Protein AF-A0A7T8INV9-F1 (afdb_monomer_lite)

Radius of gyration: 16.26 Å; chains: 1; bounding box: 52×33×41 Å

Structure (mmCIF, N/CA/C/O backbone):
data_AF-A0A7T8INV9-F1
#
_entry.id   AF-A0A7T8INV9-F1
#
loop_
_atom_site.group_PDB
_atom_site.id
_atom_site.type_symbol
_atom_site.label_atom_id
_atom_site.label_alt_id
_atom_site.label_comp_id
_atom_site.label_asym_id
_atom_site.label_entity_id
_atom_site.label_seq_id
_atom_site.pdbx_PDB_ins_code
_atom_site.Cartn_x
_atom_site.Cartn_y
_atom_site.Cartn_z
_atom_site.occupancy
_atom_site.B_iso_or_equiv
_atom_site.auth_seq_id
_atom_site.auth_comp_id
_atom_site.auth_asym_id
_atom_site.auth_atom_id
_atom_site.pdbx_PDB_model_num
ATOM 1 N N . MET A 1 1 ? 38.144 -16.882 7.938 1.00 39.50 1 MET A N 1
ATOM 2 C CA . MET A 1 1 ? 36.898 -16.845 7.141 1.00 39.50 1 MET A CA 1
ATOM 3 C C . MET A 1 1 ? 36.079 -15.643 7.606 1.00 39.50 1 MET A C 1
ATOM 5 O O . MET A 1 1 ? 35.525 -15.679 8.697 1.00 39.50 1 MET A O 1
ATOM 9 N N . ILE A 1 2 ? 36.119 -14.528 6.873 1.00 41.41 2 ILE A N 1
ATOM 10 C CA . ILE A 1 2 ? 35.460 -13.273 7.273 1.00 41.41 2 ILE A CA 1
ATOM 11 C C . ILE A 1 2 ? 33.988 -13.358 6.851 1.00 41.41 2 ILE A C 1
ATOM 13 O O . ILE A 1 2 ? 33.692 -13.524 5.671 1.00 41.41 2 ILE A O 1
ATOM 17 N N . LYS A 1 3 ? 33.064 -13.285 7.818 1.00 44.56 3 LYS A N 1
ATOM 18 C CA . LYS A 1 3 ? 31.623 -13.152 7.557 1.00 44.56 3 LYS A CA 1
ATOM 19 C C . LYS A 1 3 ? 31.388 -11.817 6.845 1.00 44.56 3 LYS A C 1
ATOM 21 O O . LYS A 1 3 ? 31.522 -10.768 7.473 1.00 44.56 3 LYS A O 1
ATOM 26 N N . ASN A 1 4 ? 31.007 -11.854 5.568 1.00 44.94 4 ASN A N 1
ATOM 27 C CA . ASN A 1 4 ? 30.421 -10.703 4.883 1.00 44.94 4 ASN A CA 1
ATOM 28 C C . ASN A 1 4 ? 29.145 -10.299 5.637 1.00 44.94 4 ASN A C 1
ATOM 30 O O . ASN A 1 4 ? 28.094 -10.917 5.478 1.00 44.94 4 ASN A O 1
ATOM 34 N N . LYS A 1 5 ? 29.238 -9.279 6.496 1.00 50.62 5 LYS A N 1
ATOM 35 C CA . LYS A 1 5 ? 28.058 -8.575 7.002 1.00 50.62 5 LYS A CA 1
ATOM 36 C C . LYS A 1 5 ? 27.440 -7.869 5.798 1.00 50.62 5 LYS A C 1
ATOM 38 O O . LYS A 1 5 ? 28.068 -6.979 5.231 1.00 50.62 5 LYS A O 1
ATOM 43 N N . GLY A 1 6 ? 26.260 -8.320 5.372 1.00 48.41 6 GLY A N 1
ATOM 44 C CA . GLY A 1 6 ? 25.528 -7.719 4.260 1.00 48.41 6 GLY A CA 1
ATOM 45 C C . GLY A 1 6 ? 25.433 -6.203 4.431 1.00 48.41 6 GLY A C 1
ATOM 46 O O . GLY A 1 6 ? 25.227 -5.702 5.535 1.00 48.41 6 GLY A O 1
ATOM 47 N N . ASN A 1 7 ? 25.642 -5.465 3.344 1.00 48.03 7 ASN A N 1
ATOM 48 C CA . ASN A 1 7 ? 25.582 -4.010 3.341 1.00 48.03 7 ASN A CA 1
ATOM 49 C C . ASN A 1 7 ? 24.121 -3.572 3.559 1.00 48.03 7 ASN A C 1
ATOM 51 O O . ASN A 1 7 ? 23.345 -3.532 2.613 1.00 48.03 7 ASN A O 1
ATOM 55 N N . LEU A 1 8 ? 23.735 -3.285 4.808 1.00 50.88 8 LEU A N 1
ATOM 56 C CA . LEU A 1 8 ? 22.359 -2.937 5.212 1.00 50.88 8 LEU A CA 1
ATOM 57 C C . LEU A 1 8 ? 21.914 -1.536 4.753 1.00 50.88 8 LEU A C 1
ATOM 59 O O . LEU A 1 8 ? 20.748 -1.176 4.899 1.00 50.88 8 LEU A O 1
ATOM 63 N N . LYS A 1 9 ? 22.818 -0.731 4.179 1.00 52.31 9 LYS A N 1
ATOM 64 C CA . LYS A 1 9 ? 22.540 0.655 3.763 1.00 52.31 9 LYS A CA 1
ATOM 65 C C . LYS A 1 9 ? 21.305 0.811 2.850 1.00 52.31 9 LYS A C 1
ATOM 67 O O . LYS A 1 9 ? 20.525 1.724 3.116 1.00 52.31 9 LYS A O 1
ATOM 72 N N . PRO A 1 10 ? 21.060 -0.043 1.834 1.00 53.25 10 PRO A N 1
ATOM 73 C CA . PRO A 1 10 ? 19.863 0.064 0.996 1.00 53.25 10 PRO A CA 1
ATOM 74 C C . PRO A 1 10 ? 18.574 -0.247 1.767 1.00 53.25 10 PRO A C 1
ATOM 76 O O . PRO A 1 10 ? 17.573 0.440 1.582 1.00 53.25 10 PRO A O 1
ATOM 79 N N . ALA A 1 11 ? 18.615 -1.228 2.677 1.00 53.69 11 ALA A N 1
ATOM 80 C CA . ALA A 1 1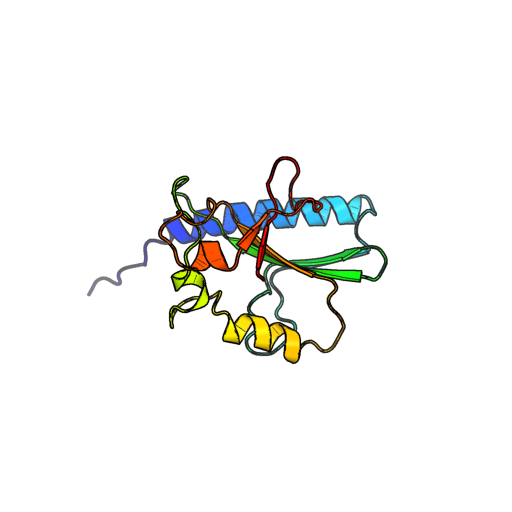1 ? 17.474 -1.577 3.523 1.00 53.69 11 ALA A CA 1
ATOM 81 C C . ALA A 1 11 ? 17.091 -0.405 4.439 1.00 53.69 11 ALA A C 1
ATOM 83 O O . ALA A 1 11 ? 15.918 -0.060 4.534 1.00 53.69 11 ALA A O 1
ATOM 84 N N . HIS A 1 12 ? 18.078 0.285 5.023 1.00 58.28 12 HIS A N 1
ATOM 85 C CA . HIS A 1 12 ? 17.836 1.456 5.872 1.00 58.28 12 HIS A CA 1
ATOM 86 C C . HIS A 1 12 ? 17.147 2.618 5.141 1.00 58.28 12 HIS A C 1
ATOM 88 O O . HIS A 1 12 ? 16.350 3.323 5.752 1.00 58.28 12 HIS A O 1
ATOM 94 N N . SER A 1 13 ? 17.417 2.827 3.847 1.00 59.75 13 SER A N 1
ATOM 95 C CA . SER A 1 13 ? 16.732 3.880 3.083 1.00 59.75 13 SER A CA 1
ATOM 96 C C . SER A 1 13 ? 15.272 3.531 2.797 1.00 59.75 13 SER A C 1
ATOM 98 O O . SER A 1 13 ? 14.436 4.433 2.782 1.00 59.75 13 SER A O 1
ATOM 100 N N . GLY A 1 14 ? 14.975 2.245 2.584 1.00 61.47 14 GLY A N 1
ATOM 101 C CA . GLY A 1 14 ? 13.611 1.743 2.423 1.00 61.47 14 GLY A CA 1
ATOM 102 C C . GLY A 1 14 ? 12.749 2.044 3.647 1.00 61.47 14 GLY A C 1
ATOM 103 O O . GLY A 1 14 ? 11.704 2.684 3.520 1.00 61.47 14 GLY A O 1
ATOM 104 N N . TYR A 1 15 ? 13.256 1.678 4.832 1.00 72.44 15 TYR A N 1
ATOM 105 C CA . TYR A 1 15 ? 12.558 1.871 6.107 1.00 72.44 15 TYR A CA 1
ATOM 106 C C . TYR A 1 15 ? 12.221 3.333 6.392 1.00 72.44 15 TYR A C 1
ATOM 108 O O . TYR A 1 15 ? 11.117 3.614 6.830 1.00 72.44 15 TYR A O 1
ATOM 116 N N . ARG A 1 16 ? 13.086 4.293 6.033 1.00 82.44 16 ARG A N 1
ATOM 117 C CA . ARG A 1 16 ? 12.795 5.718 6.280 1.00 82.44 16 ARG A CA 1
ATOM 118 C C . ARG A 1 16 ? 11.495 6.194 5.632 1.00 82.44 16 ARG A C 1
ATOM 120 O O . ARG A 1 16 ? 10.789 7.002 6.225 1.00 82.44 16 ARG A O 1
ATOM 127 N N . TYR A 1 17 ? 11.193 5.743 4.414 1.00 85.06 17 TYR A N 1
ATOM 128 C CA . TYR A 1 17 ? 9.967 6.166 3.733 1.00 85.06 17 TYR A CA 1
ATOM 129 C C . TYR A 1 17 ? 8.729 5.518 4.361 1.00 85.06 17 TYR A C 1
ATOM 131 O O . TYR A 1 17 ? 7.716 6.188 4.549 1.00 85.06 17 TYR A O 1
ATOM 139 N N . GLN A 1 18 ? 8.838 4.245 4.751 1.00 87.75 18 GLN A N 1
ATOM 140 C CA . GLN A 1 18 ? 7.801 3.555 5.515 1.00 87.75 18 GLN A CA 1
ATOM 141 C C . GLN A 1 18 ? 7.568 4.223 6.875 1.00 87.75 18 GLN A C 1
ATOM 143 O O . GLN A 1 18 ? 6.424 4.482 7.224 1.00 87.75 18 GLN A O 1
ATOM 148 N N . ASP A 1 19 ? 8.624 4.597 7.597 1.00 91.00 19 ASP A N 1
ATOM 149 C CA . ASP A 1 19 ? 8.533 5.283 8.889 1.00 91.00 19 ASP A CA 1
ATOM 150 C C . ASP A 1 19 ? 7.826 6.637 8.764 1.00 91.00 19 ASP A C 1
ATOM 152 O O . ASP A 1 19 ? 6.958 6.959 9.571 1.00 91.00 19 ASP A O 1
ATOM 156 N N . ILE A 1 20 ? 8.156 7.427 7.733 1.00 91.19 20 ILE A N 1
ATOM 157 C CA . ILE A 1 20 ? 7.499 8.719 7.470 1.00 91.19 20 ILE A CA 1
ATOM 158 C C . ILE A 1 20 ? 6.018 8.516 7.138 1.00 91.19 20 ILE A C 1
ATOM 160 O O . ILE A 1 20 ? 5.164 9.224 7.673 1.00 91.19 20 ILE A O 1
ATOM 164 N N . ALA A 1 21 ? 5.706 7.544 6.280 1.00 91.69 21 ALA A N 1
ATOM 165 C CA . ALA A 1 21 ? 4.334 7.205 5.931 1.00 91.69 21 ALA A CA 1
ATOM 166 C C . ALA A 1 21 ? 3.533 6.763 7.165 1.00 91.69 21 ALA A C 1
ATOM 168 O O . ALA A 1 21 ? 2.435 7.261 7.408 1.00 91.69 21 ALA A O 1
ATOM 169 N N . THR A 1 22 ? 4.108 5.892 7.989 1.00 94.50 22 THR A N 1
ATOM 170 C CA . THR A 1 22 ? 3.528 5.450 9.258 1.00 94.50 22 THR A CA 1
ATOM 171 C C . THR A 1 22 ? 3.303 6.626 10.204 1.00 94.50 22 THR A C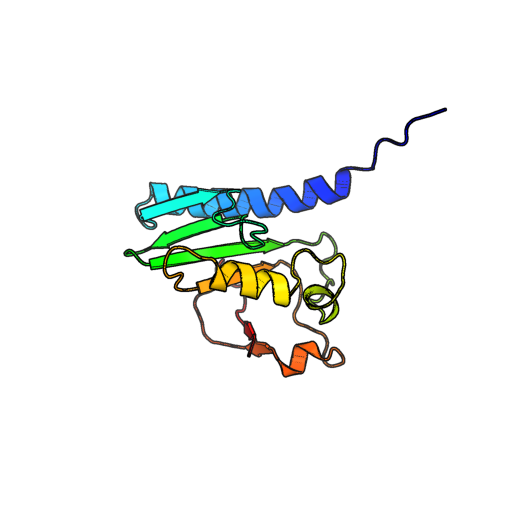 1
ATOM 173 O O . THR A 1 22 ? 2.198 6.795 10.717 1.00 94.50 22 THR A O 1
ATOM 176 N N . ALA A 1 23 ? 4.309 7.484 10.400 1.00 95.38 23 ALA A N 1
ATOM 177 C CA . ALA A 1 23 ? 4.202 8.663 11.254 1.00 95.38 23 ALA A CA 1
ATOM 178 C C . ALA A 1 23 ? 3.076 9.598 10.793 1.00 95.38 23 ALA A C 1
ATOM 180 O O . ALA A 1 23 ? 2.309 10.081 11.624 1.00 95.38 23 ALA A O 1
ATOM 181 N N . HIS A 1 24 ? 2.924 9.799 9.479 1.00 94.62 24 HIS A N 1
ATOM 182 C CA . HIS A 1 24 ? 1.813 10.561 8.915 1.00 94.62 24 HIS A CA 1
ATOM 183 C C . HIS A 1 24 ? 0.458 9.992 9.362 1.00 94.62 24 HIS A C 1
ATOM 185 O O . HIS A 1 24 ? -0.346 10.730 9.928 1.00 94.62 24 HIS A O 1
ATOM 191 N N . PHE A 1 25 ? 0.208 8.691 9.183 1.00 95.81 25 PHE A N 1
ATOM 192 C CA . PHE A 1 25 ? -1.079 8.092 9.563 1.00 95.81 25 PHE A CA 1
ATOM 193 C C . PHE A 1 25 ? -1.312 8.052 11.075 1.00 95.81 25 PHE A C 1
ATOM 195 O O . PHE A 1 25 ? -2.437 8.280 11.518 1.00 95.81 25 PHE A O 1
ATOM 202 N N . LEU A 1 26 ? -0.266 7.854 11.881 1.00 96.56 26 LEU A N 1
ATOM 203 C CA . LEU A 1 26 ? -0.370 7.969 13.338 1.00 96.56 26 LEU A CA 1
ATOM 204 C C . LEU A 1 26 ? -0.784 9.384 13.764 1.00 96.56 26 LEU A C 1
ATOM 206 O O . LEU A 1 26 ? -1.663 9.533 14.610 1.00 96.56 26 LEU A O 1
ATOM 210 N N . ILE A 1 27 ? -0.225 10.426 13.138 1.00 96.38 27 ILE A N 1
ATOM 211 C CA . ILE A 1 27 ? -0.647 11.814 13.374 1.00 96.38 27 ILE A CA 1
ATOM 212 C C . ILE A 1 27 ? -2.109 12.012 12.958 1.00 96.38 27 ILE A C 1
ATOM 214 O O . ILE A 1 27 ? -2.875 12.588 13.727 1.00 96.38 27 ILE A O 1
ATOM 218 N N . GLN A 1 28 ? -2.532 11.507 11.792 1.00 95.19 28 GLN A N 1
ATOM 219 C CA . GLN A 1 28 ? -3.942 11.594 11.380 1.00 95.19 28 GLN A CA 1
ATOM 220 C C . GLN A 1 28 ? -4.875 10.901 12.391 1.00 95.19 28 GLN A C 1
ATOM 222 O O . GLN A 1 28 ? -5.956 11.416 12.677 1.00 95.19 28 GLN A O 1
ATOM 227 N N . SER A 1 29 ? -4.449 9.782 12.985 1.00 95.69 29 SER A N 1
ATOM 228 C CA . SER A 1 29 ? -5.197 9.101 14.047 1.00 95.69 29 SER A CA 1
ATOM 229 C C . SER A 1 29 ? -5.286 9.933 15.330 1.00 95.69 29 SER A C 1
ATOM 231 O O . SER A 1 29 ? -6.379 10.091 15.865 1.00 95.69 29 SER A O 1
ATOM 233 N N . ILE A 1 30 ? -4.185 10.551 15.779 1.00 96.62 30 ILE A N 1
ATOM 234 C CA . ILE A 1 30 ? -4.179 11.465 16.941 1.00 96.62 30 ILE A CA 1
ATOM 235 C C . ILE A 1 30 ? -5.115 12.661 16.715 1.00 96.62 30 ILE A C 1
ATOM 237 O O . ILE A 1 30 ? -5.791 13.105 17.639 1.00 96.62 30 ILE A O 1
ATOM 241 N N . LEU A 1 31 ? -5.186 13.165 15.481 1.00 96.44 31 LEU A N 1
ATOM 242 C CA . LEU A 1 31 ? -6.089 14.250 15.087 1.00 96.44 31 LEU A CA 1
ATOM 243 C C . LEU A 1 31 ? -7.552 13.802 14.905 1.00 96.44 31 LEU A C 1
ATOM 245 O O . LEU A 1 31 ? -8.386 14.619 14.519 1.00 96.44 31 LEU A O 1
ATOM 249 N N . GLY A 1 32 ? -7.876 12.527 15.144 1.00 94.56 32 GLY A N 1
ATOM 250 C CA . GLY A 1 32 ? -9.232 11.986 15.021 1.00 94.56 32 GLY A CA 1
ATOM 251 C C . GLY A 1 32 ? -9.716 11.784 13.582 1.00 94.56 32 GLY A C 1
ATOM 252 O O . GLY A 1 32 ? -10.906 11.584 13.362 1.00 94.56 32 GLY A O 1
ATOM 253 N N . LYS A 1 33 ? -8.820 11.834 12.590 1.00 93.62 33 LYS A N 1
ATOM 254 C CA . LYS A 1 33 ? -9.153 11.637 11.166 1.00 93.62 33 LYS A CA 1
ATOM 255 C C . LYS A 1 33 ? -9.125 10.169 10.735 1.00 93.62 33 LYS A C 1
ATOM 257 O O . LYS A 1 33 ? -9.662 9.825 9.686 1.00 93.62 33 LYS A O 1
ATOM 262 N N . CYS A 1 34 ? -8.511 9.303 11.539 1.00 94.25 34 CYS A N 1
ATOM 263 C CA . CYS A 1 34 ? -8.527 7.853 11.361 1.00 94.25 34 CYS A CA 1
ATOM 264 C C . CYS A 1 34 ? -9.000 7.197 12.659 1.00 94.25 34 CYS A C 1
ATOM 266 O O . CYS A 1 34 ? -8.552 7.585 13.737 1.00 94.25 34 CYS A O 1
ATOM 268 N N . GLY A 1 35 ? -9.863 6.187 12.553 1.00 95.25 35 GLY A N 1
ATOM 269 C CA . GLY A 1 35 ? -10.359 5.431 13.704 1.00 95.25 35 GLY A CA 1
ATOM 270 C C . GLY A 1 35 ? -9.283 4.539 14.323 1.00 95.25 35 GLY A C 1
ATOM 271 O O . GLY A 1 35 ? -9.132 4.503 15.540 1.00 95.25 35 GLY A O 1
ATOM 272 N N . SER A 1 36 ? -8.491 3.859 13.492 1.00 96.12 36 SER A N 1
ATOM 273 C CA . SER A 1 36 ? -7.358 3.047 13.947 1.00 96.12 36 SER A CA 1
ATOM 274 C C . SER A 1 36 ? -6.254 2.982 12.903 1.00 96.12 36 SER A C 1
ATOM 276 O O . SER A 1 36 ? -6.521 3.083 11.705 1.00 96.12 36 SER A O 1
ATOM 278 N N . VAL A 1 37 ? -5.024 2.763 13.366 1.00 97.38 37 VAL A N 1
ATOM 279 C CA . VAL A 1 37 ? -3.841 2.533 12.532 1.00 97.38 37 VAL A CA 1
ATOM 280 C C . VAL A 1 37 ? -3.104 1.312 13.070 1.00 97.38 37 VAL A C 1
ATOM 282 O O . VAL A 1 37 ? -2.761 1.259 14.250 1.00 97.38 37 VAL A O 1
ATOM 285 N N . THR A 1 38 ? -2.856 0.343 12.199 1.00 97.12 38 THR A N 1
ATOM 286 C CA . THR A 1 38 ? -2.092 -0.874 12.473 1.00 97.12 38 THR A CA 1
ATOM 287 C C . THR A 1 38 ? -0.868 -0.888 11.565 1.00 97.12 38 THR A C 1
ATOM 289 O O . THR A 1 38 ? -0.981 -0.602 10.376 1.00 97.12 38 THR A O 1
ATOM 292 N N . VAL A 1 39 ? 0.299 -1.207 12.122 1.00 96.56 39 VAL A N 1
ATOM 293 C CA . VAL A 1 39 ? 1.600 -1.089 11.449 1.00 96.56 39 VAL A CA 1
ATOM 294 C C . VAL A 1 39 ? 2.328 -2.426 11.510 1.00 96.56 39 VAL A C 1
ATOM 296 O O . VAL A 1 39 ? 2.329 -3.052 12.570 1.00 96.56 39 VAL A O 1
ATOM 299 N N . ASP A 1 40 ? 2.958 -2.824 10.402 1.00 94.50 40 ASP A N 1
ATOM 300 C CA . ASP A 1 40 ? 3.822 -4.014 10.289 1.00 94.50 40 ASP A CA 1
ATOM 301 C C . ASP A 1 40 ? 3.171 -5.287 10.857 1.00 94.50 40 ASP A C 1
ATOM 303 O O . ASP A 1 40 ? 3.755 -6.054 11.627 1.00 94.50 40 ASP A O 1
ATOM 307 N N . LYS A 1 41 ? 1.892 -5.487 10.523 1.00 95.62 41 LYS A N 1
ATOM 308 C CA . LYS A 1 41 ? 1.100 -6.605 11.031 1.00 95.62 41 LYS A CA 1
ATOM 309 C C . LYS A 1 41 ? 0.449 -7.364 9.893 1.00 95.62 41 LYS A C 1
ATOM 311 O O . LYS A 1 41 ? -0.432 -6.867 9.193 1.00 95.62 41 LYS A O 1
ATOM 316 N N . LYS A 1 42 ? 0.818 -8.637 9.808 1.00 95.88 42 LYS A N 1
ATOM 317 C CA . LYS A 1 42 ? 0.142 -9.620 8.968 1.00 95.88 42 LYS A CA 1
ATOM 318 C C . LYS A 1 42 ? -1.209 -9.963 9.572 1.00 95.88 42 LYS A C 1
ATOM 320 O O . LYS A 1 42 ? -1.302 -10.299 10.753 1.00 95.88 42 LYS A O 1
ATOM 325 N N . GLN A 1 43 ? -2.240 -9.901 8.746 1.00 94.81 43 GLN A N 1
ATOM 326 C CA . GLN A 1 43 ? -3.617 -10.205 9.130 1.00 94.81 43 GLN A CA 1
ATOM 327 C C . GLN A 1 43 ? -3.996 -11.629 8.716 1.00 94.81 43 GLN A C 1
ATOM 329 O O . GLN A 1 43 ? -4.893 -12.237 9.294 1.00 94.81 43 GLN A O 1
ATOM 334 N N . VAL A 1 44 ? -3.276 -12.172 7.731 1.00 95.38 44 VAL A N 1
ATOM 335 C CA . VAL A 1 44 ? -3.445 -13.525 7.199 1.00 95.38 44 VAL A CA 1
ATOM 336 C C . VAL A 1 44 ? -2.091 -14.212 6.998 1.00 95.38 44 VAL A C 1
ATOM 338 O O . VAL A 1 44 ? -1.026 -13.598 7.077 1.00 95.38 44 VAL A O 1
ATOM 341 N N . GLU A 1 45 ? -2.107 -15.514 6.728 1.00 94.56 45 GLU A N 1
ATOM 342 C CA . GLU A 1 45 ? -0.895 -16.229 6.328 1.00 94.56 45 GLU A CA 1
ATOM 343 C C . GLU A 1 45 ? -0.416 -15.766 4.940 1.00 94.56 45 GLU A C 1
ATOM 345 O O . GLU A 1 45 ? -1.211 -15.687 3.999 1.00 94.56 45 GLU A O 1
ATOM 350 N N . ASP A 1 46 ? 0.897 -15.537 4.807 1.00 93.00 46 ASP A N 1
ATOM 351 C CA . ASP A 1 46 ? 1.546 -15.042 3.577 1.00 93.00 46 ASP A CA 1
ATOM 352 C C . ASP A 1 46 ? 1.014 -13.671 3.115 1.00 93.00 46 ASP A C 1
ATOM 354 O O . ASP A 1 46 ? 0.962 -13.378 1.922 1.00 93.00 46 ASP A O 1
ATOM 358 N N . ASP A 1 47 ? 0.620 -12.834 4.076 1.00 95.38 47 ASP A N 1
ATOM 359 C CA . ASP A 1 47 ? 0.154 -11.472 3.843 1.00 95.38 47 ASP A CA 1
ATOM 360 C C . ASP A 1 47 ? 1.233 -10.604 3.181 1.00 95.38 47 ASP A C 1
ATOM 362 O O . ASP A 1 47 ? 2.368 -10.530 3.661 1.00 95.38 47 ASP A O 1
ATOM 366 N N . ARG A 1 48 ? 0.882 -9.982 2.051 1.00 94.88 48 ARG A N 1
ATOM 367 C CA . ARG A 1 48 ? 1.781 -9.147 1.235 1.00 94.88 48 ARG A CA 1
ATOM 368 C C . ARG A 1 48 ? 1.495 -7.652 1.334 1.00 94.88 48 ARG A C 1
ATOM 370 O O . ARG A 1 48 ? 2.067 -6.887 0.559 1.00 94.88 48 ARG A O 1
ATOM 377 N N . LEU A 1 49 ? 0.564 -7.266 2.205 1.00 94.25 49 LEU A N 1
ATOM 378 C CA . LEU A 1 49 ? 0.070 -5.900 2.377 1.00 94.25 49 LEU A CA 1
ATOM 379 C C . LEU A 1 49 ? 0.054 -5.553 3.875 1.00 94.25 49 LEU A C 1
ATOM 381 O O . LEU A 1 49 ? -0.958 -5.095 4.407 1.00 94.25 49 LEU A O 1
ATOM 385 N N . ASP A 1 50 ? 1.150 -5.848 4.569 1.00 93.62 50 ASP A N 1
ATOM 386 C CA . ASP A 1 50 ? 1.281 -5.814 6.029 1.00 93.62 50 ASP A CA 1
ATOM 387 C C . ASP A 1 50 ? 1.886 -4.517 6.583 1.00 93.62 50 ASP A C 1
ATOM 389 O O . ASP A 1 50 ? 1.815 -4.293 7.791 1.00 93.62 50 ASP A O 1
ATOM 393 N N . ASP A 1 51 ? 2.414 -3.638 5.723 1.00 95.19 51 ASP A N 1
ATOM 394 C CA . ASP A 1 51 ? 3.068 -2.404 6.173 1.00 95.19 51 ASP A CA 1
ATOM 395 C C . ASP A 1 51 ? 2.119 -1.493 6.967 1.00 95.19 51 ASP A C 1
ATOM 397 O O . ASP A 1 51 ? 2.503 -0.980 8.022 1.00 95.19 51 ASP A O 1
ATOM 401 N N . LEU A 1 52 ? 0.901 -1.262 6.459 1.00 96.38 52 LEU A N 1
ATOM 402 C CA . LEU A 1 52 ? -0.054 -0.348 7.077 1.00 96.38 52 LEU A CA 1
ATOM 403 C C . LEU A 1 52 ? -1.514 -0.731 6.799 1.00 96.38 52 LEU A C 1
ATOM 405 O O . LEU A 1 52 ? -1.926 -0.919 5.655 1.00 96.38 52 LEU A O 1
ATOM 409 N N . GLU A 1 53 ? -2.329 -0.734 7.845 1.00 97.62 53 GLU A N 1
ATOM 410 C CA . GLU A 1 53 ? -3.786 -0.812 7.774 1.00 97.62 53 GLU A CA 1
ATOM 411 C C . GLU A 1 53 ? -4.396 0.366 8.536 1.00 97.62 53 GLU A C 1
ATOM 413 O O . GLU A 1 53 ? -3.984 0.683 9.652 1.00 97.62 53 GLU A O 1
ATOM 418 N N . VAL A 1 54 ? -5.368 1.037 7.923 1.00 97.38 54 VAL A N 1
ATOM 419 C CA . VAL A 1 54 ? -6.023 2.225 8.471 1.00 97.38 54 VAL A CA 1
ATOM 420 C C . VAL A 1 54 ? -7.529 2.053 8.368 1.00 97.38 54 VAL A C 1
ATOM 422 O O . VAL A 1 54 ? -8.039 1.680 7.313 1.00 97.38 54 VAL A O 1
ATOM 425 N N . THR A 1 55 ? -8.239 2.378 9.442 1.00 97.69 55 THR A N 1
ATOM 426 C CA . THR A 1 55 ? -9.704 2.429 9.441 1.00 97.69 55 THR A CA 1
ATOM 427 C C . THR A 1 55 ? -10.161 3.879 9.385 1.00 97.69 55 THR A C 1
ATOM 429 O O . THR A 1 55 ? -9.745 4.693 10.213 1.00 97.69 55 THR A O 1
ATOM 432 N N . ILE A 1 56 ? -11.023 4.215 8.428 1.00 95.75 56 ILE A N 1
ATOM 433 C CA . ILE A 1 56 ? -11.611 5.551 8.264 1.00 95.75 56 ILE A CA 1
ATOM 434 C C . ILE A 1 56 ? -13.111 5.367 8.068 1.00 95.75 56 ILE A C 1
ATOM 436 O O . ILE A 1 56 ? -13.521 4.710 7.117 1.00 95.75 56 ILE A O 1
ATOM 440 N N . SER A 1 57 ? -13.929 5.946 8.953 1.00 94.69 57 SER A N 1
ATOM 441 C CA . SER A 1 57 ? -15.396 5.799 8.911 1.00 94.69 57 SER A CA 1
ATOM 442 C C . SER A 1 57 ? -15.840 4.333 8.747 1.00 94.69 57 SER A C 1
ATOM 444 O O . SER A 1 57 ? -16.575 4.005 7.819 1.00 94.69 57 SER A O 1
ATOM 446 N N . ASP A 1 58 ? -15.305 3.445 9.592 1.00 94.50 58 ASP A N 1
ATOM 447 C CA . ASP A 1 58 ? -15.545 1.988 9.602 1.00 94.50 58 ASP A CA 1
ATOM 448 C C . ASP A 1 58 ? -15.131 1.208 8.339 1.00 94.50 58 ASP A C 1
ATOM 450 O O . ASP A 1 58 ? -15.330 -0.004 8.256 1.00 94.50 58 ASP A O 1
ATOM 454 N N . LYS A 1 59 ? -14.488 1.866 7.371 1.00 97.75 59 LYS A N 1
ATOM 455 C CA . LYS A 1 59 ? -13.901 1.224 6.192 1.00 97.75 59 LYS A CA 1
ATOM 456 C C . LYS A 1 59 ? -12.421 0.948 6.405 1.00 97.75 59 LYS A C 1
ATOM 458 O O . LYS A 1 59 ? -11.696 1.806 6.911 1.00 97.75 59 LYS A O 1
ATOM 463 N N . VAL A 1 60 ? -11.974 -0.231 5.982 1.00 97.88 60 VAL A N 1
ATOM 464 C CA . VAL A 1 60 ? -10.582 -0.677 6.125 1.00 97.88 60 VAL A CA 1
ATOM 465 C C . VAL A 1 60 ? -9.807 -0.431 4.836 1.00 97.88 60 VAL A C 1
ATOM 467 O O . VAL A 1 60 ? -10.207 -0.886 3.767 1.00 97.88 60 VAL A O 1
ATOM 470 N N . PHE A 1 61 ? -8.665 0.237 4.950 1.00 97.31 61 PHE A N 1
ATOM 471 C CA . PHE A 1 61 ? -7.744 0.530 3.856 1.00 97.31 61 PHE A CA 1
ATOM 472 C C . PHE A 1 61 ? -6.383 -0.072 4.181 1.00 97.31 61 PHE A C 1
ATOM 474 O O . PHE A 1 61 ? -5.824 0.190 5.247 1.00 97.31 61 PHE A O 1
ATOM 481 N N . ARG A 1 62 ? -5.816 -0.848 3.259 1.00 97.44 62 ARG A N 1
ATOM 482 C CA . ARG A 1 62 ? -4.524 -1.514 3.452 1.00 97.44 62 ARG A CA 1
ATOM 483 C C . ARG A 1 62 ? -3.512 -1.018 2.438 1.00 97.44 62 ARG A C 1
ATOM 485 O O . ARG A 1 62 ? -3.794 -0.939 1.244 1.00 97.44 62 ARG A O 1
ATOM 492 N N . LYS A 1 63 ? -2.325 -0.655 2.909 1.00 95.62 63 LYS A N 1
ATOM 493 C CA . LYS A 1 63 ? -1.295 -0.008 2.102 1.00 95.62 63 LYS A CA 1
ATOM 494 C C . LYS A 1 63 ? 0.018 -0.767 2.232 1.00 95.62 63 LYS A C 1
ATOM 496 O O . LYS A 1 63 ? 0.489 -1.002 3.336 1.00 95.62 63 LYS A O 1
ATOM 501 N N . GLN A 1 64 ? 0.620 -1.091 1.091 1.00 95.50 64 GLN A N 1
ATOM 502 C CA . GLN A 1 64 ? 2.020 -1.496 1.004 1.00 95.50 64 GLN A CA 1
ATOM 503 C C . GLN A 1 64 ? 2.837 -0.302 0.535 1.00 95.50 64 GLN A C 1
ATOM 505 O O . GLN A 1 64 ? 2.485 0.357 -0.444 1.00 95.50 64 GLN A O 1
ATOM 510 N N . ILE A 1 65 ? 3.941 -0.033 1.209 1.00 93.94 65 ILE A N 1
ATOM 511 C CA . ILE A 1 65 ? 4.816 1.097 0.961 1.00 93.94 65 ILE A CA 1
ATOM 512 C C . ILE A 1 65 ? 6.106 0.581 0.328 1.00 93.94 65 ILE A C 1
ATOM 514 O O . ILE A 1 65 ? 6.750 -0.344 0.821 1.00 93.94 65 ILE A O 1
ATOM 518 N N . LYS A 1 66 ? 6.510 1.177 -0.794 1.00 92.62 66 LYS A N 1
ATOM 519 C CA . LYS A 1 66 ? 7.797 0.883 -1.434 1.00 92.62 66 LYS A CA 1
ATOM 520 C C . LYS A 1 66 ? 8.530 2.171 -1.754 1.00 92.62 66 LYS A C 1
ATOM 522 O O . LYS A 1 66 ? 7.947 3.161 -2.174 1.00 92.62 66 LYS A O 1
ATOM 527 N N . SER A 1 67 ? 9.841 2.157 -1.605 1.00 91.75 67 SER A N 1
ATOM 528 C CA . SER A 1 67 ? 10.669 3.274 -2.037 1.00 91.75 67 SER A CA 1
ATOM 529 C C . SER A 1 67 ? 11.899 2.769 -2.765 1.00 91.75 67 SER A C 1
ATOM 531 O O . SER A 1 67 ? 12.279 1.600 -2.673 1.00 91.75 67 SER A O 1
ATOM 533 N N . SER A 1 68 ? 12.484 3.649 -3.562 1.00 90.44 68 SER A N 1
ATOM 534 C CA . SER A 1 68 ? 13.746 3.420 -4.247 1.00 90.44 68 SER A CA 1
ATOM 535 C C . SER A 1 68 ? 14.616 4.661 -4.073 1.00 90.44 68 SER A C 1
ATOM 537 O O . SER A 1 68 ? 14.108 5.766 -4.260 1.00 90.44 68 SER A O 1
ATOM 539 N N . PRO A 1 69 ? 15.913 4.517 -3.745 1.00 87.69 69 PRO A N 1
ATOM 540 C CA . PRO A 1 69 ? 16.844 5.643 -3.781 1.00 87.69 69 PRO A CA 1
ATOM 541 C C . PRO A 1 69 ? 17.121 6.112 -5.219 1.00 87.69 69 PRO A C 1
ATOM 543 O O . PRO A 1 69 ? 17.558 7.240 -5.424 1.00 87.69 69 PRO A O 1
ATOM 546 N N . ASP A 1 70 ? 16.869 5.255 -6.211 1.00 91.50 70 ASP A N 1
ATOM 547 C CA . ASP A 1 70 ? 16.876 5.628 -7.621 1.00 91.50 70 ASP A CA 1
ATOM 548 C C . ASP A 1 70 ? 15.532 6.269 -7.987 1.00 91.50 70 ASP A C 1
ATOM 550 O O . ASP A 1 70 ? 14.518 5.574 -8.101 1.00 91.50 70 ASP A O 1
ATOM 554 N N . ALA A 1 71 ? 15.551 7.590 -8.184 1.00 90.19 71 ALA A N 1
ATOM 555 C CA . ALA A 1 71 ? 14.391 8.389 -8.573 1.00 90.19 71 ALA A CA 1
ATOM 556 C C . ALA A 1 71 ? 13.844 8.040 -9.971 1.00 90.19 71 ALA A C 1
ATOM 558 O O . ALA A 1 71 ? 12.694 8.364 -10.272 1.00 90.19 71 ALA A O 1
ATOM 559 N N . SER A 1 72 ? 14.643 7.375 -10.813 1.00 93.88 72 SER A N 1
ATOM 560 C CA . SER A 1 72 ? 14.245 6.920 -12.150 1.00 93.88 72 SER A CA 1
ATOM 561 C C . SER A 1 72 ? 13.613 5.527 -12.156 1.00 93.88 72 SER A C 1
ATOM 563 O O . SER A 1 72 ? 13.153 5.060 -13.199 1.00 93.88 72 SER A O 1
ATOM 565 N N . ARG A 1 73 ? 13.552 4.849 -11.000 1.00 95.00 73 ARG A N 1
ATOM 566 C CA . ARG A 1 73 ? 12.952 3.519 -10.886 1.00 95.00 73 ARG A CA 1
ATOM 567 C C . ARG A 1 73 ? 11.478 3.567 -11.279 1.00 95.00 73 ARG A C 1
ATOM 569 O O . ARG A 1 73 ? 10.655 4.072 -10.529 1.00 95.00 73 ARG A O 1
ATOM 576 N N . THR A 1 74 ? 11.142 2.978 -12.419 1.00 95.94 74 THR A N 1
ATOM 577 C CA . THR A 1 74 ? 9.761 2.777 -12.885 1.00 95.94 74 THR A CA 1
ATOM 578 C C . THR A 1 74 ? 9.190 1.478 -12.350 1.00 95.94 74 THR A C 1
ATOM 580 O O . THR A 1 74 ? 9.948 0.517 -12.250 1.00 95.94 74 THR A O 1
ATOM 583 N N . ILE A 1 75 ? 7.897 1.407 -12.028 1.00 95.38 75 ILE A N 1
ATOM 584 C CA . ILE A 1 75 ? 7.201 0.135 -11.761 1.00 95.38 75 ILE A CA 1
ATOM 585 C C . ILE A 1 75 ? 7.135 -0.720 -13.037 1.00 95.38 75 ILE A C 1
ATOM 587 O O . ILE A 1 75 ? 6.969 -0.182 -14.131 1.00 95.38 75 ILE A O 1
ATOM 591 N N . LYS A 1 76 ? 7.309 -2.040 -12.922 1.00 95.56 76 LYS A N 1
ATOM 592 C CA . LYS A 1 76 ? 7.434 -2.950 -14.077 1.00 95.56 76 LYS A CA 1
ATOM 593 C C . LYS A 1 76 ? 6.579 -4.191 -13.914 1.00 95.56 76 LYS A C 1
ATOM 595 O O . LYS A 1 76 ? 6.362 -4.637 -12.788 1.00 95.56 76 LYS A O 1
ATOM 600 N N . ARG A 1 77 ? 6.200 -4.853 -15.013 1.00 95.56 77 ARG A N 1
ATOM 601 C CA . ARG A 1 77 ? 5.475 -6.138 -14.943 1.00 95.56 77 ARG A CA 1
ATOM 602 C C . ARG A 1 77 ? 6.193 -7.170 -14.068 1.00 95.56 77 ARG A C 1
ATOM 604 O O . ARG A 1 77 ? 5.556 -7.898 -13.310 1.00 95.56 77 ARG A O 1
ATOM 611 N N . LEU A 1 78 ? 7.524 -7.209 -14.132 1.00 95.62 78 LEU A N 1
ATOM 612 C CA . LEU A 1 78 ? 8.326 -8.155 -13.356 1.00 95.62 78 LEU A CA 1
ATOM 613 C C . LEU A 1 78 ? 8.195 -7.956 -11.834 1.00 95.62 78 LEU A C 1
ATOM 615 O O . LEU A 1 78 ? 8.367 -8.923 -11.093 1.00 95.62 78 LEU A O 1
ATOM 619 N N . ASP A 1 79 ? 7.819 -6.760 -11.368 1.00 95.69 79 ASP A N 1
ATOM 620 C CA . ASP A 1 79 ? 7.506 -6.522 -9.954 1.00 95.69 79 ASP A CA 1
ATOM 621 C C . ASP A 1 79 ? 6.289 -7.336 -9.503 1.00 95.69 79 ASP A C 1
ATOM 623 O O . ASP A 1 79 ? 6.210 -7.722 -8.344 1.00 95.69 79 ASP A O 1
ATOM 627 N N . PHE A 1 80 ? 5.377 -7.685 -10.407 1.00 95.69 80 PHE A N 1
ATOM 628 C CA . PHE A 1 80 ? 4.171 -8.446 -10.085 1.00 95.69 80 PHE A CA 1
ATOM 629 C C . PHE A 1 80 ? 4.257 -9.925 -10.468 1.00 95.69 80 PHE A C 1
ATOM 631 O O . PHE A 1 80 ? 3.494 -10.738 -9.951 1.00 95.69 80 PHE A O 1
ATOM 638 N N . THR A 1 81 ? 5.185 -10.310 -11.348 1.00 95.44 81 THR A N 1
ATOM 639 C CA . THR A 1 81 ? 5.289 -11.697 -11.843 1.00 95.44 81 THR A CA 1
ATOM 640 C C . THR A 1 81 ? 6.584 -12.408 -11.457 1.00 95.44 81 THR A C 1
ATOM 642 O O . THR A 1 81 ? 6.691 -13.620 -11.628 1.00 95.44 81 THR A O 1
ATOM 645 N N . GLY A 1 82 ? 7.599 -11.685 -10.980 1.00 95.25 82 GLY A N 1
ATOM 646 C CA . GLY A 1 82 ? 8.889 -12.266 -10.615 1.00 95.25 82 GLY A CA 1
ATOM 647 C C . GLY A 1 82 ? 8.770 -13.208 -9.418 1.00 95.25 82 GLY A C 1
ATOM 648 O O . GLY A 1 82 ? 8.154 -12.862 -8.414 1.00 95.25 82 GLY A O 1
ATOM 649 N N . SER A 1 83 ? 9.398 -14.386 -9.482 1.00 90.38 83 SER A N 1
ATOM 650 C CA . SER A 1 83 ? 9.269 -15.426 -8.446 1.00 90.38 83 SER A CA 1
ATOM 651 C C . SER A 1 83 ? 9.727 -14.981 -7.052 1.00 90.38 83 SER A C 1
ATOM 653 O O . SER A 1 83 ? 9.149 -15.424 -6.062 1.00 90.38 83 SER A O 1
ATOM 655 N N . GLN A 1 84 ? 10.714 -14.081 -6.995 1.00 89.25 84 GLN A N 1
ATOM 656 C CA . GLN A 1 84 ? 11.264 -13.485 -5.772 1.00 89.25 84 GLN A CA 1
ATOM 657 C C . GLN A 1 84 ? 10.591 -12.162 -5.378 1.00 89.25 84 GLN A C 1
ATOM 659 O O . GLN A 1 84 ? 10.996 -11.537 -4.398 1.00 89.25 84 GLN A O 1
ATOM 664 N N . SER A 1 85 ? 9.599 -11.691 -6.141 1.00 92.81 85 SER A N 1
ATOM 665 C CA . SER A 1 85 ? 8.961 -10.419 -5.828 1.00 92.81 85 SER A CA 1
ATOM 666 C C . SER A 1 85 ? 8.060 -10.533 -4.601 1.00 92.81 85 SER A C 1
ATOM 668 O O . SER A 1 85 ? 7.272 -11.469 -4.452 1.00 92.81 85 SER A O 1
ATOM 670 N N . THR A 1 86 ? 8.143 -9.527 -3.734 1.00 90.31 86 THR A N 1
ATOM 671 C CA . THR A 1 86 ? 7.217 -9.372 -2.606 1.00 90.31 86 THR A CA 1
ATOM 672 C C . THR A 1 86 ? 5.833 -8.900 -3.049 1.00 90.31 86 THR A C 1
ATOM 674 O O . THR A 1 86 ? 4.874 -9.141 -2.328 1.00 90.31 86 THR A O 1
ATOM 677 N N . LEU A 1 87 ? 5.724 -8.314 -4.247 1.00 94.69 87 LEU A N 1
ATOM 678 C CA . LEU A 1 87 ? 4.488 -7.800 -4.849 1.00 94.69 87 LEU A CA 1
ATOM 679 C C . LEU A 1 87 ? 3.864 -8.777 -5.852 1.00 94.69 87 LEU A C 1
ATOM 681 O O . LEU A 1 87 ? 3.099 -8.375 -6.723 1.00 94.69 87 LEU A O 1
ATOM 685 N N . ARG A 1 88 ? 4.208 -10.064 -5.771 1.00 95.81 88 ARG A N 1
ATOM 686 C CA . ARG A 1 88 ? 3.647 -11.079 -6.663 1.00 95.81 88 ARG A CA 1
ATOM 687 C C . ARG A 1 88 ? 2.120 -11.029 -6.678 1.00 95.81 88 ARG A C 1
ATOM 689 O O . ARG A 1 88 ? 1.492 -11.170 -5.629 1.00 95.81 88 ARG A O 1
ATOM 696 N N . ILE A 1 89 ? 1.534 -10.876 -7.864 1.00 95.00 89 ILE A N 1
ATOM 697 C CA . ILE A 1 89 ? 0.099 -10.617 -8.010 1.00 95.00 89 ILE A CA 1
ATOM 698 C C . ILE A 1 89 ? -0.751 -11.768 -7.473 1.00 95.00 89 ILE A C 1
ATOM 700 O O . ILE A 1 89 ? -1.732 -11.528 -6.779 1.00 95.00 89 ILE A O 1
ATOM 704 N N . ASP A 1 90 ? -0.321 -13.018 -7.680 1.00 95.50 90 ASP A N 1
ATOM 705 C CA . ASP A 1 90 ? -0.999 -14.196 -7.133 1.00 95.50 90 ASP A CA 1
ATOM 706 C C . ASP A 1 90 ? -1.045 -14.170 -5.598 1.00 95.50 90 ASP A C 1
ATOM 708 O O . ASP A 1 90 ? -2.031 -14.580 -4.993 1.00 95.50 90 ASP A O 1
ATOM 712 N N . ARG A 1 91 ? -0.006 -13.626 -4.955 1.00 95.81 91 ARG A N 1
ATOM 713 C CA . ARG A 1 91 ? 0.087 -13.520 -3.492 1.00 95.81 91 ARG A CA 1
ATOM 714 C C . ARG A 1 91 ? -0.693 -12.333 -2.931 1.00 95.81 91 ARG A C 1
ATOM 716 O O . ARG A 1 91 ? -1.316 -12.465 -1.879 1.00 95.81 91 ARG A O 1
ATOM 723 N N . LEU A 1 92 ? -0.730 -11.212 -3.651 1.00 95.50 92 LEU A N 1
ATOM 724 C CA . LEU A 1 92 ? -1.596 -10.072 -3.324 1.00 95.50 92 LEU A CA 1
ATOM 725 C C . LEU A 1 92 ? -3.079 -10.469 -3.393 1.00 95.50 92 LEU A C 1
ATOM 727 O O . LEU A 1 92 ? -3.835 -10.193 -2.464 1.00 95.50 92 LEU A O 1
ATOM 731 N N . VAL A 1 93 ? -3.483 -11.199 -4.437 1.00 95.56 93 VAL A N 1
ATOM 732 C CA . VAL A 1 93 ? -4.854 -11.722 -4.559 1.00 95.56 93 VAL A CA 1
ATOM 733 C C . VAL A 1 93 ? -5.165 -12.706 -3.431 1.00 95.56 93 VAL A C 1
ATOM 735 O O . VAL A 1 93 ? -6.231 -12.620 -2.829 1.00 95.56 93 VAL A O 1
ATOM 738 N N . LEU A 1 94 ? -4.235 -13.599 -3.074 1.00 96.50 94 LEU A N 1
ATOM 739 C CA . LEU A 1 94 ? -4.429 -14.498 -1.931 1.00 96.50 94 LEU A CA 1
ATOM 740 C C . LEU A 1 94 ? -4.562 -13.753 -0.595 1.00 96.50 94 LEU A C 1
ATOM 742 O O . LEU A 1 94 ? -5.345 -14.191 0.245 1.00 96.50 94 LEU A O 1
ATOM 746 N N . THR A 1 95 ? -3.855 -12.633 -0.406 1.00 95.88 95 THR A N 1
ATOM 747 C CA . THR A 1 95 ? -4.036 -11.760 0.770 1.00 95.88 95 THR A CA 1
ATOM 748 C C . THR A 1 95 ? -5.482 -11.272 0.865 1.00 95.88 95 THR A C 1
ATOM 750 O O . THR A 1 95 ? -6.077 -11.324 1.938 1.00 95.88 95 THR A O 1
ATOM 753 N N . HIS A 1 96 ? -6.071 -10.859 -0.262 1.00 95.81 96 HIS A N 1
ATOM 754 C CA . HIS A 1 96 ? -7.473 -10.451 -0.318 1.00 95.81 96 HIS A CA 1
ATOM 755 C C . HIS A 1 96 ? -8.439 -11.615 -0.066 1.00 95.81 96 HIS A C 1
ATOM 757 O O . HIS A 1 96 ? -9.290 -11.522 0.813 1.00 95.81 96 HIS A O 1
ATOM 763 N N . VAL A 1 97 ? -8.275 -12.732 -0.781 1.00 97.06 97 VAL A N 1
ATOM 764 C CA . VAL A 1 97 ? -9.163 -13.907 -0.682 1.00 97.06 97 VAL A CA 1
ATOM 765 C C . VAL A 1 97 ? -9.200 -14.486 0.734 1.00 97.06 97 VAL A C 1
ATOM 767 O O . VAL A 1 97 ? -10.230 -14.993 1.168 1.00 97.06 97 VAL A O 1
ATOM 770 N N . ARG A 1 98 ? -8.081 -14.427 1.461 1.00 97.00 98 ARG A N 1
ATOM 771 C CA . ARG A 1 98 ? -7.972 -14.935 2.837 1.00 97.00 98 ARG A CA 1
ATOM 772 C C . ARG A 1 98 ? -8.411 -13.927 3.895 1.00 97.00 98 ARG A C 1
ATOM 774 O O . ARG A 1 98 ? -8.457 -14.297 5.066 1.00 97.00 98 ARG A O 1
ATOM 781 N N . SER A 1 99 ? -8.672 -12.675 3.517 1.00 96.12 99 SER A N 1
ATOM 782 C CA . SER A 1 99 ? -9.011 -11.615 4.464 1.00 96.12 99 SER A CA 1
ATOM 783 C C . SER A 1 99 ? -10.265 -12.000 5.259 1.00 96.12 99 SER A C 1
ATOM 785 O O . SER A 1 99 ? -11.295 -12.299 4.653 1.00 96.12 99 SER A O 1
ATOM 787 N N . PRO A 1 100 ? -10.225 -11.986 6.604 1.00 94.50 100 PRO A N 1
ATOM 788 C CA . PRO A 1 100 ? -11.382 -12.357 7.419 1.00 94.50 100 PRO A CA 1
ATOM 789 C C . PRO A 1 100 ? -12.440 -11.244 7.498 1.00 94.50 100 PRO A C 1
ATOM 791 O O . PRO A 1 100 ? -13.483 -11.421 8.122 1.00 94.50 100 PRO A O 1
ATOM 794 N N . TYR A 1 101 ? -12.173 -10.095 6.881 1.00 95.94 101 TYR A N 1
ATOM 795 C CA . TYR A 1 101 ? -13.044 -8.928 6.828 1.00 95.94 101 TYR A CA 1
ATOM 796 C C . TYR A 1 101 ? -12.940 -8.243 5.464 1.00 95.94 101 TYR A C 1
ATOM 798 O O . TYR A 1 101 ? -11.965 -8.419 4.725 1.00 95.94 101 TYR A O 1
ATOM 806 N N . ALA A 1 102 ? -13.954 -7.440 5.144 1.00 97.00 102 ALA A N 1
ATOM 807 C CA . ALA A 1 102 ? -13.956 -6.612 3.949 1.00 97.00 102 ALA A CA 1
ATOM 808 C C . ALA A 1 102 ? -12.884 -5.516 4.048 1.00 97.00 102 ALA A C 1
ATOM 810 O O . ALA A 1 102 ? -12.765 -4.832 5.064 1.00 97.00 102 ALA A O 1
ATOM 811 N N . VAL A 1 103 ? -12.121 -5.350 2.971 1.00 97.69 103 VAL A N 1
ATOM 812 C CA . VAL A 1 103 ? -11.157 -4.262 2.796 1.00 97.69 103 VAL A CA 1
ATOM 813 C C . VAL A 1 103 ? -11.651 -3.421 1.630 1.00 97.69 103 VAL A C 1
ATOM 815 O O . VAL A 1 103 ? -11.867 -3.952 0.543 1.00 97.69 103 VAL A O 1
ATOM 818 N N . GLU A 1 104 ? -11.853 -2.130 1.874 1.00 97.19 104 GLU A N 1
ATOM 819 C CA . GLU A 1 104 ? -12.348 -1.169 0.884 1.00 97.19 104 GLU A CA 1
ATOM 820 C C . GLU A 1 104 ? -11.329 -0.979 -0.241 1.00 97.19 104 GLU A C 1
ATOM 822 O O . GLU A 1 104 ? -11.679 -0.930 -1.416 1.00 97.19 104 GLU A O 1
ATOM 827 N N . GLU A 1 105 ? -10.049 -0.888 0.123 1.00 96.56 105 GLU A N 1
ATOM 828 C CA . GLU A 1 105 ? -8.972 -0.660 -0.828 1.00 96.56 105 GLU A CA 1
ATOM 829 C C . GLU A 1 105 ? -7.670 -1.314 -0.369 1.00 96.56 105 GLU A C 1
ATOM 831 O O . GLU A 1 105 ? -7.247 -1.175 0.784 1.00 96.56 105 GLU A O 1
ATOM 836 N N . TYR A 1 106 ? -6.989 -1.946 -1.323 1.00 96.56 106 TYR A N 1
ATOM 837 C CA . TYR A 1 106 ? -5.574 -2.271 -1.224 1.00 96.56 106 TYR A CA 1
ATOM 838 C C . TYR A 1 106 ? -4.776 -1.341 -2.131 1.00 96.56 106 TYR A C 1
ATOM 840 O O . TYR A 1 106 ? -5.089 -1.210 -3.315 1.00 96.56 106 TYR A O 1
ATOM 848 N N . ARG A 1 107 ? -3.715 -0.724 -1.608 1.00 95.69 107 ARG A N 1
ATOM 849 C CA . ARG A 1 107 ? -2.916 0.242 -2.368 1.00 95.69 107 ARG A CA 1
ATOM 850 C C . ARG A 1 107 ? -1.421 0.013 -2.221 1.00 95.69 107 ARG A C 1
ATOM 852 O O . ARG A 1 107 ? -0.887 -0.012 -1.118 1.00 95.69 107 ARG A O 1
ATOM 859 N N . LEU A 1 108 ? -0.723 -0.032 -3.351 1.00 95.56 108 LEU A N 1
ATOM 860 C CA . LEU A 1 108 ? 0.726 0.130 -3.394 1.00 95.56 108 LEU A CA 1
ATOM 861 C C . LEU A 1 108 ? 1.056 1.628 -3.448 1.00 95.56 108 LEU A C 1
ATOM 863 O O . LEU A 1 108 ? 0.764 2.293 -4.436 1.00 95.56 108 LEU A O 1
ATOM 867 N N . SER A 1 109 ? 1.656 2.166 -2.389 1.00 94.44 109 SER A N 1
ATOM 868 C CA . SER A 1 109 ? 2.162 3.543 -2.340 1.00 94.44 109 SER A CA 1
ATOM 869 C C . SER A 1 109 ? 3.670 3.513 -2.560 1.00 94.44 109 SER A C 1
ATOM 871 O O . SER A 1 109 ? 4.419 3.095 -1.677 1.00 94.44 109 SER A O 1
ATOM 873 N N . ALA A 1 110 ? 4.118 3.907 -3.753 1.00 93.25 110 ALA A N 1
ATOM 874 C CA . ALA A 1 110 ? 5.517 3.787 -4.142 1.00 93.25 110 ALA A CA 1
ATOM 875 C C . ALA A 1 110 ? 6.130 5.117 -4.592 1.00 93.25 110 ALA A C 1
ATOM 877 O O . ALA A 1 110 ? 5.477 5.902 -5.268 1.00 93.25 110 ALA A O 1
ATOM 878 N N . THR A 1 111 ? 7.420 5.327 -4.312 1.00 92.31 111 THR A N 1
ATOM 879 C CA . THR A 1 111 ? 8.206 6.426 -4.921 1.00 92.31 111 THR A CA 1
ATOM 880 C C . THR A 1 111 ? 8.651 6.110 -6.354 1.00 92.31 111 THR A C 1
ATOM 882 O O . THR A 1 111 ? 9.563 6.746 -6.881 1.00 92.31 111 THR A O 1
ATOM 885 N N . TRP A 1 112 ? 8.107 5.047 -6.941 1.00 93.88 112 TRP A N 1
ATOM 886 C CA . TRP A 1 112 ? 8.481 4.566 -8.261 1.00 93.88 112 TRP A CA 1
ATOM 887 C C . TRP A 1 112 ? 7.693 5.335 -9.318 1.00 93.88 112 TRP A C 1
ATOM 889 O O . TRP A 1 112 ? 6.517 5.632 -9.133 1.00 93.88 112 TRP A O 1
ATOM 899 N N . GLN A 1 113 ? 8.342 5.632 -10.436 1.00 93.81 113 GLN A N 1
ATOM 900 C CA . GLN A 1 113 ? 7.711 6.273 -11.583 1.00 93.81 113 GLN A CA 1
ATOM 901 C C . GLN A 1 113 ? 6.712 5.321 -12.258 1.00 93.81 113 GLN A C 1
ATOM 903 O O . GLN A 1 113 ? 6.804 4.095 -12.116 1.00 93.81 113 GLN A O 1
ATOM 908 N N . SER A 1 114 ? 5.794 5.886 -13.043 1.00 92.62 114 SER A N 1
ATOM 909 C CA . SER A 1 114 ? 4.892 5.132 -13.922 1.00 92.62 114 SER A CA 1
ATOM 910 C C . SER A 1 114 ? 5.650 4.133 -14.810 1.00 92.62 114 SER A C 1
ATOM 912 O O . SER A 1 114 ? 6.829 4.354 -15.113 1.00 92.62 114 SER A O 1
ATOM 914 N N . PRO A 1 115 ? 5.008 3.032 -15.246 1.00 95.06 115 PRO A N 1
ATOM 915 C CA . PRO A 1 115 ? 5.653 2.091 -16.151 1.00 95.06 115 PRO A CA 1
ATOM 916 C C . PRO A 1 115 ? 6.068 2.789 -17.448 1.00 95.06 115 PRO A C 1
ATOM 918 O O . PRO A 1 115 ? 5.380 3.682 -17.946 1.00 95.06 115 PRO A O 1
ATOM 921 N N . ASN A 1 116 ? 7.198 2.361 -18.010 1.00 93.44 116 ASN A N 1
ATOM 922 C CA . ASN A 1 116 ? 7.602 2.805 -19.341 1.00 93.44 116 ASN A CA 1
ATOM 923 C C . ASN A 1 116 ? 6.562 2.359 -20.375 1.00 93.44 116 ASN A C 1
ATOM 925 O O . ASN A 1 116 ? 5.981 1.286 -20.236 1.00 93.44 116 ASN A O 1
ATOM 929 N N . ALA A 1 117 ? 6.406 3.120 -21.460 1.00 91.06 117 ALA A N 1
ATOM 930 C CA . ALA A 1 117 ? 5.467 2.782 -22.536 1.00 91.06 117 ALA A CA 1
ATOM 931 C C . ALA A 1 117 ? 5.739 1.413 -23.197 1.00 91.06 117 ALA A C 1
ATOM 933 O O . ALA A 1 117 ? 4.840 0.818 -23.774 1.00 91.06 117 ALA A O 1
ATOM 934 N N . SER A 1 118 ? 6.975 0.908 -23.122 1.00 94.06 118 SER A N 1
ATOM 935 C CA . SER A 1 118 ? 7.347 -0.421 -23.620 1.00 94.06 118 SER A CA 1
ATOM 936 C C . SER A 1 118 ? 7.125 -1.557 -22.615 1.00 94.06 118 SER A C 1
ATOM 938 O O . SER A 1 118 ? 7.283 -2.720 -22.980 1.00 94.06 118 SER A O 1
ATOM 940 N N . ASP A 1 119 ? 6.803 -1.254 -21.355 1.00 96.06 119 ASP A N 1
ATOM 941 C CA . ASP A 1 119 ? 6.502 -2.270 -20.349 1.00 96.06 119 ASP A CA 1
AT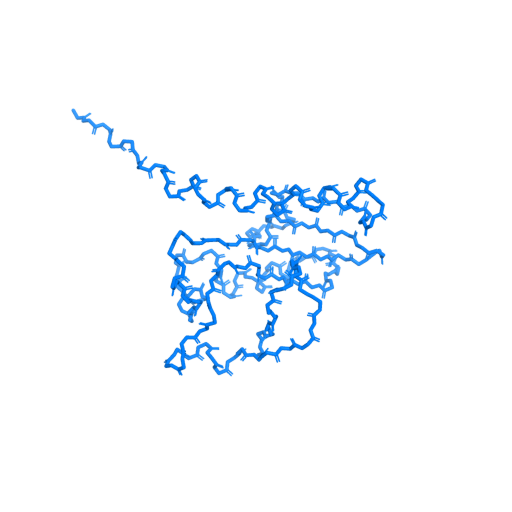OM 942 C C . ASP A 1 119 ? 5.039 -2.705 -20.485 1.00 96.06 119 ASP A C 1
ATOM 944 O O . ASP A 1 119 ? 4.131 -1.874 -20.464 1.00 96.06 119 ASP A O 1
ATOM 948 N N . GLU A 1 120 ? 4.799 -4.012 -20.592 1.00 94.75 120 GLU A N 1
ATOM 949 C CA . GLU A 1 120 ? 3.456 -4.591 -20.736 1.00 94.75 120 GLU A CA 1
ATOM 950 C C . GLU A 1 120 ? 2.506 -4.202 -19.595 1.00 94.75 120 GLU A C 1
ATOM 952 O O . GLU A 1 120 ? 1.295 -4.176 -19.803 1.00 94.75 120 GLU A O 1
ATOM 957 N N . LEU A 1 121 ? 3.035 -3.863 -18.410 1.00 94.94 121 LEU A N 1
ATOM 958 C CA . LEU A 1 121 ? 2.241 -3.368 -17.285 1.00 94.94 121 LEU A CA 1
ATOM 959 C C . LEU A 1 121 ? 1.451 -2.100 -17.640 1.00 94.94 121 LEU A C 1
ATOM 961 O O . LEU A 1 121 ? 0.371 -1.890 -17.094 1.00 94.94 121 LEU A O 1
ATOM 965 N N . SER A 1 122 ? 1.948 -1.277 -18.568 1.00 94.56 122 SER A N 1
ATOM 966 C CA . SER A 1 122 ? 1.244 -0.073 -19.028 1.00 94.56 122 SER A CA 1
ATOM 967 C C . SER A 1 122 ? -0.136 -0.369 -19.630 1.00 94.56 122 SER A C 1
ATOM 969 O O . SER A 1 122 ? -1.020 0.476 -19.539 1.00 94.56 122 SER A O 1
ATOM 971 N N . ASN A 1 123 ? -0.363 -1.580 -20.153 1.00 94.56 123 ASN A N 1
ATOM 972 C CA . ASN A 1 123 ? -1.664 -2.000 -20.687 1.00 94.56 123 ASN A CA 1
ATOM 973 C C . ASN A 1 123 ? -2.699 -2.323 -19.597 1.00 94.56 123 ASN A C 1
ATOM 975 O O . ASN A 1 123 ? -3.883 -2.439 -19.901 1.00 94.56 123 ASN A O 1
ATOM 979 N N . PHE A 1 124 ? -2.254 -2.486 -18.350 1.00 93.50 124 PHE A N 1
ATOM 980 C CA . PHE A 1 124 ? -3.087 -2.868 -17.208 1.00 93.50 124 PHE A CA 1
ATOM 981 C C . PHE A 1 124 ? -3.208 -1.748 -16.176 1.00 93.50 124 PHE A C 1
ATOM 983 O O . PHE A 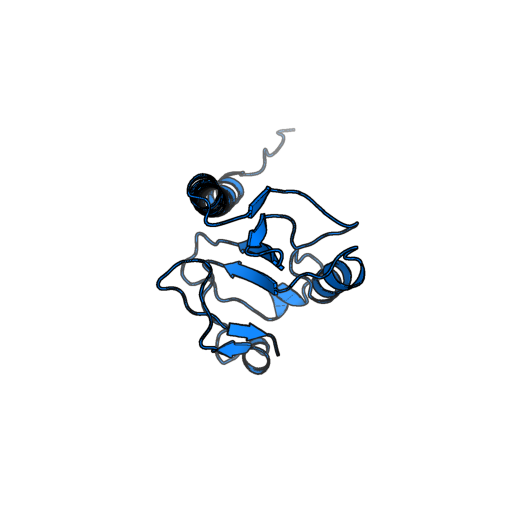1 124 ? -3.854 -1.928 -15.153 1.00 93.50 124 PHE A O 1
ATOM 990 N N . ILE A 1 125 ? -2.563 -0.600 -16.392 1.00 93.19 125 ILE A N 1
ATOM 991 C CA . ILE A 1 125 ? -2.606 0.521 -15.456 1.00 93.19 125 ILE A CA 1
ATOM 992 C C . ILE A 1 125 ? -3.314 1.698 -16.108 1.00 93.19 125 ILE A C 1
ATOM 994 O O . ILE A 1 125 ? -2.910 2.191 -17.159 1.00 93.19 125 ILE A O 1
ATOM 998 N N . LYS A 1 126 ? -4.346 2.199 -15.433 1.00 93.44 126 LYS A N 1
ATOM 999 C CA . LYS A 1 126 ? -5.112 3.365 -15.860 1.00 93.44 126 LYS A CA 1
ATOM 1000 C C . LYS A 1 126 ? -4.986 4.477 -14.830 1.00 93.44 126 LYS A C 1
ATOM 1002 O O . LYS A 1 126 ? -5.301 4.270 -13.663 1.00 93.44 126 LYS A O 1
ATOM 1007 N N . ALA A 1 127 ? -4.571 5.667 -15.260 1.00 93.56 127 ALA A N 1
ATOM 1008 C CA . ALA A 1 127 ? -4.627 6.851 -14.407 1.00 93.56 127 ALA A CA 1
ATOM 1009 C C . ALA A 1 127 ? -6.079 7.131 -13.988 1.00 93.56 127 ALA A C 1
ATOM 1011 O O . ALA A 1 127 ? -6.995 7.066 -14.815 1.00 93.56 127 ALA A O 1
ATOM 1012 N N . VAL A 1 128 ? -6.285 7.425 -12.708 1.00 95.06 128 VAL A N 1
ATOM 1013 C CA . VAL A 1 128 ? -7.607 7.706 -12.140 1.00 95.06 128 VAL A CA 1
ATOM 1014 C C . VAL A 1 128 ? -7.563 8.980 -11.313 1.00 95.06 128 VAL A C 1
ATOM 1016 O O . VAL A 1 128 ? -6.537 9.302 -10.716 1.00 95.06 128 VAL A O 1
ATOM 1019 N N . ASP A 1 129 ? -8.691 9.684 -11.278 1.00 94.25 129 ASP A N 1
ATOM 1020 C CA . ASP A 1 129 ? -8.908 10.778 -10.339 1.00 94.25 129 ASP A CA 1
ATOM 1021 C C . ASP A 1 129 ? -9.430 10.184 -9.028 1.00 94.25 129 ASP A C 1
ATOM 1023 O O . ASP A 1 129 ? -10.607 9.846 -8.895 1.00 94.25 129 ASP A O 1
ATOM 1027 N N . ALA A 1 130 ? -8.507 9.924 -8.109 1.00 92.56 130 ALA A N 1
ATOM 1028 C CA . ALA A 1 130 ? -8.783 9.357 -6.800 1.00 92.56 130 ALA A CA 1
ATOM 1029 C C . ALA A 1 130 ? -7.878 10.021 -5.764 1.00 92.56 130 ALA A C 1
ATOM 1031 O O . ALA A 1 130 ? -6.766 10.449 -6.080 1.00 92.56 130 ALA A O 1
ATOM 1032 N N . GLU A 1 131 ? -8.338 10.071 -4.515 1.00 92.38 131 GLU A N 1
ATOM 1033 C CA . GLU A 1 131 ? -7.579 10.687 -3.431 1.00 92.38 131 GLU A CA 1
ATOM 1034 C C . GLU A 1 131 ? -6.242 9.945 -3.233 1.00 92.38 131 GLU A C 1
ATOM 1036 O O . GLU A 1 131 ? -6.241 8.722 -3.020 1.00 92.38 131 GLU A O 1
ATOM 1041 N N . PRO A 1 132 ? -5.087 10.628 -3.337 1.00 93.38 132 PRO A N 1
ATOM 1042 C CA . PRO A 1 132 ? -3.787 9.991 -3.188 1.00 93.38 132 PRO A CA 1
ATOM 1043 C C .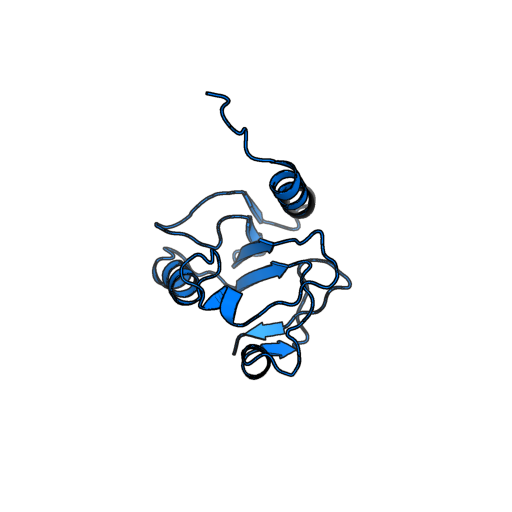 PRO A 1 132 ? -3.471 9.660 -1.726 1.00 93.38 132 PRO A C 1
ATOM 1045 O O . PRO A 1 132 ? -4.070 10.192 -0.800 1.00 93.38 132 PRO A O 1
ATOM 1048 N N . THR A 1 133 ? -2.491 8.777 -1.492 1.00 91.19 133 THR A N 1
ATOM 1049 C CA . THR A 1 133 ? -2.018 8.512 -0.115 1.00 91.19 133 THR A CA 1
ATOM 1050 C C . THR A 1 133 ? -1.343 9.751 0.481 1.00 91.19 133 THR A C 1
ATOM 1052 O O . THR A 1 133 ? -1.491 10.016 1.670 1.00 91.19 133 THR A O 1
ATOM 1055 N N . PHE A 1 134 ? -0.607 10.494 -0.350 1.00 90.00 134 PHE A N 1
ATOM 1056 C CA . PHE A 1 134 ? 0.021 11.764 -0.001 1.00 90.00 134 PHE A CA 1
ATOM 1057 C C . PHE A 1 134 ? -0.345 12.809 -1.050 1.00 90.00 134 PHE A C 1
ATOM 1059 O O . PHE A 1 134 ? -0.286 12.525 -2.249 1.00 90.00 134 PHE A O 1
ATOM 1066 N N . GLU A 1 135 ? -0.706 14.009 -0.604 1.00 89.31 135 GLU A N 1
ATOM 1067 C CA . GLU A 1 135 ? -1.045 15.124 -1.489 1.00 89.31 135 GLU A CA 1
ATOM 1068 C C . GLU A 1 135 ? 0.052 15.376 -2.537 1.00 89.31 135 GLU A C 1
ATOM 1070 O O . GLU A 1 135 ? 1.246 15.213 -2.277 1.00 89.31 135 GLU A O 1
ATOM 1075 N N . GLY A 1 136 ? -0.363 15.756 -3.748 1.00 89.50 136 GLY A N 1
ATOM 1076 C CA . GLY A 1 1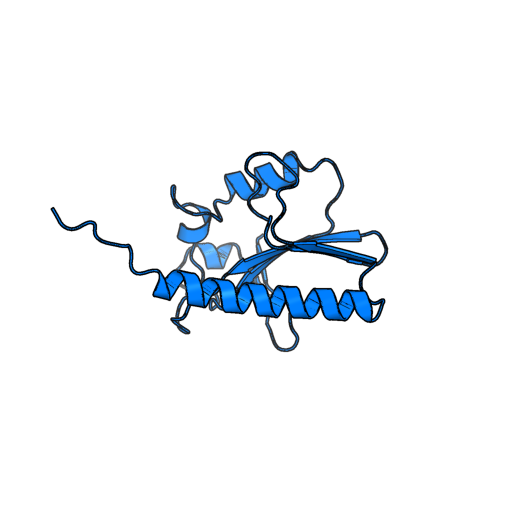36 ? 0.550 16.020 -4.863 1.00 89.50 136 GLY A CA 1
ATOM 1077 C C . GLY A 1 136 ? 1.099 14.772 -5.567 1.00 89.50 136 GLY A C 1
ATOM 1078 O O . GLY A 1 136 ? 1.951 14.910 -6.442 1.00 89.50 136 GLY A O 1
ATOM 1079 N N . THR A 1 137 ? 0.626 13.567 -5.227 1.00 90.31 137 THR A N 1
ATOM 1080 C CA . THR A 1 137 ? 0.975 12.329 -5.948 1.00 90.31 137 THR A CA 1
ATOM 1081 C C . THR A 1 137 ? -0.148 11.876 -6.880 1.00 90.31 137 THR A C 1
ATOM 1083 O O . THR A 1 137 ? -1.317 12.190 -6.662 1.00 90.31 137 THR A O 1
ATOM 1086 N N . SER A 1 138 ? 0.207 11.163 -7.951 1.00 92.12 138 SER A N 1
ATOM 1087 C CA . SER A 1 138 ? -0.755 10.595 -8.896 1.00 92.12 138 SER A CA 1
ATOM 1088 C C . SER A 1 138 ? -1.256 9.227 -8.435 1.00 92.12 138 SER A C 1
ATOM 1090 O O . SER A 1 138 ? -0.556 8.486 -7.742 1.00 92.12 138 SER A O 1
ATOM 1092 N N . VAL A 1 139 ? -2.472 8.874 -8.857 1.00 95.19 139 VAL A N 1
ATOM 1093 C CA . VAL A 1 139 ? -3.078 7.567 -8.586 1.00 95.19 139 VAL A CA 1
ATOM 1094 C C . VAL A 1 139 ? -3.355 6.851 -9.898 1.00 95.19 139 VAL A C 1
ATOM 1096 O O . VAL A 1 139 ? -3.717 7.445 -10.915 1.00 95.19 139 VAL A O 1
ATOM 1099 N N . SER A 1 140 ? -3.144 5.542 -9.900 1.00 94.69 140 SER A N 1
ATOM 1100 C CA . SER A 1 140 ? -3.515 4.689 -11.019 1.00 94.69 140 SER A CA 1
ATOM 1101 C C . SER A 1 140 ? -4.123 3.392 -10.511 1.00 94.69 140 SER A C 1
ATOM 1103 O O . SER A 1 140 ? -3.711 2.863 -9.480 1.00 94.69 140 SER A O 1
ATOM 1105 N N . PHE A 1 141 ? -5.113 2.899 -11.242 1.00 93.38 141 PHE A N 1
ATOM 1106 C CA . PHE A 1 141 ? -5.792 1.644 -10.978 1.00 93.38 141 PHE A CA 1
ATOM 1107 C C . PHE A 1 141 ? -5.171 0.530 -11.818 1.00 93.38 141 PHE A C 1
ATOM 1109 O O . PHE A 1 141 ? -4.893 0.740 -13.000 1.00 93.38 141 PHE A O 1
ATOM 1116 N N . LEU A 1 142 ? -4.967 -0.637 -11.208 1.00 90.69 142 LEU A N 1
ATOM 1117 C CA . LEU A 1 142 ? -4.563 -1.856 -11.904 1.00 90.69 142 LEU A CA 1
ATOM 1118 C C . LEU A 1 142 ? -5.833 -2.600 -12.348 1.00 90.69 142 LEU A C 1
ATOM 1120 O O . LEU A 1 142 ? -6.552 -3.122 -11.497 1.00 90.69 142 LEU A O 1
ATOM 1124 N N . SER A 1 143 ? -6.121 -2.583 -13.651 1.00 81.50 143 SER A N 1
ATOM 1125 C CA . SER A 1 143 ? -7.315 -3.148 -14.302 1.00 81.50 143 SER A CA 1
ATOM 1126 C C . SER A 1 143 ? -7.104 -4.546 -14.860 1.00 81.50 143 SER A C 1
ATOM 1128 O O . SER A 1 143 ? -6.025 -4.757 -15.460 1.00 81.50 143 SER A O 1
#

Sequence (143 aa):
MIKNKGNLKPAHSGYRYQDIATAHFLIQSILGKCGSVTVDKKQVEDDRLDDLEVTISDKVFRKQIKSSPDASRTIKRLDFTGSQSTLRIDRLVLTHVRSPYAVEEYRLSATWQSPNASDELSNFIKAVDAEPTFEGTSVSFLS

Foldseek 3Di:
DDPPPPPCVFVVVFVVQLVVLLVVLVVCVVVVQWVDKAAQDQQDPLALQRGIWTHGPNAIETEDEGEDPPLAAADAPCLQPPPPHSNPVVSNVVSQVGHPDDHPYYYYHYSHHYDDPPGPQNVQKAWDDDDDSDPPDTDIDGD

Organism: NCBI:txid38313

Secondary structure (DSSP, 8-state):
--------HHHHHHHHHHHHHHHHHHHHHHTTS-SEEEES--SSTT-S--SEEEEETTEEEEEEEE--S-TT-B--HHHHH-TT-TT-HHHHHHHHHT-SS--SEEEEEESPBPPPTTSGGGGGEEEE----SSTT--EEEE-

pLDDT: mean 89.75, std 13.47, range [39.5, 97.88]